Protein AF-A0A0B6YA06-F1 (afdb_monomer)

pLDDT: mean 80.06, std 17.91, range [35.12, 98.12]

Foldseek 3Di:
DVVLLVVLVCLLVPDDPPPDDDDPVRVVVSVVSNVVSVVVVVVQVQQQQFPPDRNDPLPTFHQAFAPDDPDPCCPDPVNLVVLLVVLVVVQVCLLVFADDPNDPDSDGPDDDVVCSSPPPVPRHDPPDGHNDRDDDPNRHHPVNVCVVVVVPPDPPPPPPDDDDD

Radius of gyration: 24.13 Å; Cα contacts (8 Å, |Δi|>4): 122; chains: 1; bounding box: 55×26×79 Å

Organism: NCBI:txid1028688

Secondary structure (DSSP, 8-state):
-HHHHHHHHHHHS----TTSPPPHHHHHHHHHHHHHHHHHHHHHHHHHTEESSTT-TTT-EE--B-SSPPPGGGGSHHHHHHHHHHHHHHHHHHHHH---SS--S-----S-TT-TT---TT-S-TTSPTT--S--TTSB-HHHHHHHHTTTSSSSSSS------

Sequence (165 aa):
FEESWMSLLGVLNPVSHTDHELSPEEEIEQVQGMVIAVKAITSLLMQSSLVPNAGNPASGFYETRPRDKPLAFLHTRCGKKLSVIRGLIEQEIINLCAARPDRMVPQSYSGSPSDRTSLSLYECNLERELGSEDFSLGQISVESTWSLVGSLDNNLSNSDTTDSL

InterPro domains:
  IPR028426 Huntingtin family [PTHR10170] (1-149)
  IPR048413 Huntingtin, C-terminal HEAT repeats [PF20927] (1-146)

Solvent-accessible surface area (backbone atoms only — not comparable to full-atom values): 10342 Å² total; per-residue (Å²): 112,64,67,64,51,54,54,38,50,45,57,65,55,60,81,76,68,89,84,64,87,74,52,75,67,55,52,51,52,48,52,53,47,30,54,50,31,53,53,51,51,52,51,52,54,55,37,55,59,17,38,90,38,56,60,36,78,92,74,23,38,60,68,71,36,45,75,60,71,79,64,74,61,48,77,38,79,65,27,48,57,48,49,56,58,49,40,59,52,48,53,51,48,50,62,74,66,35,51,68,93,81,66,93,60,95,70,71,86,65,72,60,88,88,42,76,86,62,63,67,79,67,58,60,49,87,89,58,63,56,65,62,62,71,89,52,92,72,36,63,23,69,69,59,52,30,61,74,72,63,64,74,79,79,78,80,85,78,74,88,74,82,87,88,134

Mean predicted aligned error: 10.74 Å

Structure (mmCIF, N/CA/C/O backbone):
data_AF-A0A0B6YA06-F1
#
_entry.id   AF-A0A0B6YA06-F1
#
loop_
_atom_site.group_PDB
_atom_site.id
_atom_site.type_symbol
_atom_site.label_atom_id
_atom_site.label_alt_id
_atom_site.label_comp_id
_atom_site.label_asym_id
_atom_site.label_entity_id
_atom_site.label_seq_id
_atom_site.pdbx_PDB_ins_code
_atom_site.Cartn_x
_atom_site.Cartn_y
_atom_site.Cartn_z
_atom_site.occupancy
_atom_site.B_iso_or_equiv
_atom_site.auth_seq_id
_atom_site.auth_comp_id
_atom_site.auth_asym_id
_atom_site.auth_atom_id
_atom_site.pdbx_PDB_model_num
ATOM 1 N N . PHE A 1 1 ? -6.032 -12.726 15.004 1.00 93.62 1 PHE A N 1
ATOM 2 C CA . PHE A 1 1 ? -6.703 -11.570 14.368 1.00 93.62 1 PHE A CA 1
ATOM 3 C C . PHE A 1 1 ? -8.122 -11.424 14.924 1.00 93.62 1 PHE A C 1
ATOM 5 O O . PHE A 1 1 ? -8.516 -10.353 15.365 1.00 93.62 1 PHE A O 1
ATOM 12 N N . GLU A 1 2 ? -8.850 -12.533 14.970 1.00 96.94 2 GLU A N 1
ATOM 13 C CA . GLU A 1 2 ? -10.234 -12.732 15.393 1.00 96.94 2 GLU A CA 1
ATOM 14 C C . GLU A 1 2 ? -10.522 -12.212 16.804 1.00 96.94 2 GLU A C 1
ATOM 16 O O . GLU A 1 2 ? -11.521 -11.533 17.011 1.00 96.94 2 GLU A O 1
ATOM 21 N N . GLU A 1 3 ? -9.632 -12.470 17.764 1.00 97.12 3 GLU A N 1
ATOM 22 C CA . GLU A 1 3 ? -9.784 -11.995 19.146 1.00 97.12 3 GLU A CA 1
ATOM 23 C C . GLU A 1 3 ? -9.796 -10.461 19.228 1.00 97.12 3 GLU A C 1
ATOM 25 O O . GLU A 1 3 ? -10.705 -9.861 19.807 1.00 97.12 3 GLU A O 1
ATOM 30 N N . SER A 1 4 ? -8.816 -9.810 18.595 1.00 96.25 4 SER A N 1
ATOM 31 C CA . SER A 1 4 ? -8.739 -8.349 18.522 1.00 96.25 4 SER A CA 1
ATOM 32 C C . SER A 1 4 ? -9.929 -7.765 17.762 1.00 96.25 4 SER A C 1
ATOM 34 O O . SER A 1 4 ? -10.514 -6.781 18.203 1.00 96.25 4 SER A O 1
ATOM 36 N N . TRP A 1 5 ? -10.330 -8.403 16.659 1.00 96.31 5 TRP A N 1
ATOM 37 C CA . TRP A 1 5 ? -11.509 -8.027 15.884 1.00 96.31 5 TRP A CA 1
ATOM 38 C C . TRP A 1 5 ? -12.790 -8.048 16.732 1.00 96.31 5 TRP A C 1
ATOM 40 O O . TRP A 1 5 ? -13.494 -7.042 16.808 1.00 96.31 5 TRP A O 1
ATOM 50 N N . MET A 1 6 ? -13.070 -9.156 17.424 1.00 96.62 6 MET A N 1
ATOM 51 C CA . MET A 1 6 ? -14.254 -9.293 18.281 1.00 96.62 6 MET A CA 1
ATOM 52 C C . MET A 1 6 ? -14.253 -8.283 19.432 1.00 96.62 6 MET A C 1
ATOM 54 O O . MET A 1 6 ? -15.292 -7.701 19.739 1.00 96.62 6 MET A O 1
ATOM 58 N N . SER A 1 7 ? -13.086 -8.042 20.034 1.00 95.94 7 SER A N 1
ATOM 59 C CA . SER A 1 7 ? -12.938 -7.093 21.141 1.00 95.94 7 SER A CA 1
ATOM 60 C C . SER A 1 7 ? -13.269 -5.661 20.705 1.00 95.94 7 SER A C 1
ATOM 62 O O . SER A 1 7 ? -14.005 -4.955 21.390 1.00 95.94 7 SER A O 1
ATOM 64 N N . LEU A 1 8 ? -12.786 -5.244 19.530 1.00 96.88 8 LEU A N 1
ATOM 65 C CA . LEU A 1 8 ? -13.056 -3.917 18.970 1.00 96.88 8 LEU A CA 1
ATOM 66 C C . LEU A 1 8 ? -14.523 -3.743 18.553 1.00 96.88 8 LEU A C 1
ATOM 68 O O . LEU A 1 8 ? -15.092 -2.673 18.762 1.00 96.88 8 LEU A O 1
ATOM 72 N N . LEU A 1 9 ? -15.160 -4.790 18.017 1.00 95.81 9 LEU A N 1
ATOM 73 C CA . LEU A 1 9 ? -16.598 -4.760 17.727 1.00 95.81 9 LEU A CA 1
ATOM 74 C C . LEU A 1 9 ? -17.448 -4.615 18.996 1.00 95.81 9 LEU A C 1
ATOM 76 O O . LEU A 1 9 ? -18.479 -3.947 18.953 1.00 95.81 9 LEU A O 1
ATOM 80 N N . GLY A 1 10 ? -17.007 -5.176 20.125 1.00 94.69 10 GLY A N 1
ATOM 81 C CA . GLY A 1 10 ? -17.663 -4.976 21.421 1.00 94.69 10 GLY A CA 1
ATOM 82 C C . GLY A 1 10 ? -17.661 -3.514 21.879 1.00 94.69 10 GLY A C 1
ATOM 83 O O . GLY A 1 10 ? -18.648 -3.050 22.437 1.00 94.69 10 GLY A O 1
ATOM 84 N N . VAL A 1 11 ? -16.595 -2.761 21.582 1.00 94.44 11 VAL A N 1
ATOM 85 C CA . VAL A 1 11 ? -16.517 -1.316 21.881 1.00 94.44 11 VAL A CA 1
ATOM 86 C C . VAL A 1 11 ? -17.464 -0.502 20.992 1.00 94.44 11 VAL A C 1
ATOM 88 O O . VAL A 1 11 ? -18.021 0.495 21.443 1.00 94.44 11 VAL A O 1
ATOM 91 N N . LEU A 1 12 ? -17.672 -0.920 19.737 1.00 93.50 12 LEU A N 1
ATOM 92 C CA . LEU A 1 12 ? -18.608 -0.259 18.816 1.00 93.50 12 LEU A CA 1
ATOM 93 C C . LEU A 1 12 ? -20.075 -0.555 19.120 1.00 93.50 12 LEU A C 1
ATOM 95 O O . LEU A 1 12 ? -20.935 0.255 18.781 1.00 93.50 12 LEU A O 1
ATOM 99 N N . ASN A 1 13 ? -20.358 -1.710 19.717 1.00 88.56 13 ASN A N 1
ATOM 100 C CA . ASN A 1 13 ? -21.704 -2.124 20.079 1.00 88.56 13 ASN A CA 1
ATOM 101 C C . ASN A 1 13 ? -21.788 -2.408 21.586 1.00 88.56 13 ASN A C 1
ATOM 103 O O . ASN A 1 13 ? -21.919 -3.571 21.987 1.00 88.56 13 ASN A O 1
ATOM 107 N N . PRO A 1 14 ? -21.660 -1.364 22.425 1.00 79.50 14 PRO A N 1
ATOM 108 C CA . PRO A 1 14 ? -21.716 -1.521 23.866 1.00 79.50 14 PRO A CA 1
ATOM 109 C C . PRO A 1 14 ? -23.077 -2.095 24.253 1.00 79.50 14 PRO A C 1
ATOM 111 O O . PRO A 1 14 ? -24.122 -1.627 23.798 1.00 79.50 14 PRO A O 1
ATOM 114 N N . VAL A 1 15 ? -23.065 -3.133 25.088 1.00 74.81 15 VAL A N 1
ATOM 115 C CA . VAL A 1 15 ? -24.297 -3.725 25.609 1.00 74.81 15 VAL A CA 1
ATOM 116 C C . VAL A 1 15 ? -24.967 -2.666 26.479 1.00 74.81 15 VAL A C 1
ATOM 118 O O . VAL A 1 15 ? -24.422 -2.270 27.508 1.00 74.81 15 VAL A O 1
ATOM 121 N N . SER A 1 16 ? -26.125 -2.170 26.053 1.00 64.94 16 SER A N 1
ATOM 122 C CA . SER A 1 16 ? -26.906 -1.223 26.837 1.00 64.94 16 SER A CA 1
ATOM 123 C C . SER A 1 16 ? -27.408 -1.923 28.098 1.00 64.94 16 SER A C 1
ATOM 125 O O . SER A 1 16 ? -28.294 -2.774 28.052 1.00 64.94 16 SER A O 1
ATOM 127 N N . HIS A 1 17 ? -26.836 -1.580 29.249 1.00 60.03 17 HIS A N 1
ATOM 128 C CA . HIS A 1 17 ? -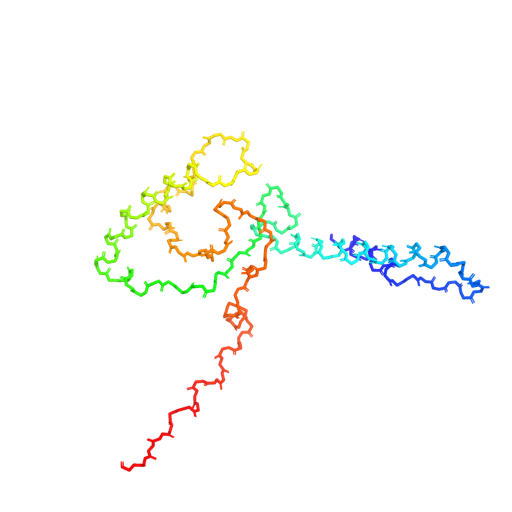27.467 -1.865 30.531 1.00 60.03 17 HIS A CA 1
ATOM 129 C C . HIS A 1 17 ? -28.607 -0.853 30.690 1.00 60.03 17 HIS A C 1
ATOM 131 O O . HIS A 1 17 ? -28.398 0.282 31.100 1.00 60.03 17 HIS A O 1
ATOM 137 N N . THR A 1 18 ? -29.803 -1.248 30.260 1.00 56.75 18 THR A N 1
ATOM 138 C CA . THR A 1 18 ? -30.981 -0.400 29.993 1.00 56.75 18 THR A CA 1
ATOM 139 C C . THR A 1 18 ? -31.640 0.273 31.205 1.00 56.75 18 THR A C 1
ATOM 141 O O . THR A 1 18 ? -32.764 0.744 31.070 1.00 56.75 18 THR A O 1
ATOM 144 N N . ASP A 1 19 ? -30.977 0.371 32.358 1.00 60.19 19 ASP A N 1
ATOM 145 C CA . ASP A 1 19 ? -31.609 0.881 33.586 1.00 60.19 19 ASP A CA 1
ATOM 146 C C . ASP A 1 19 ? -30.998 2.191 34.124 1.00 60.19 19 ASP A C 1
ATOM 148 O O . ASP A 1 19 ? -31.532 2.758 35.075 1.00 60.19 19 ASP A O 1
ATOM 152 N N . HIS A 1 20 ? -29.932 2.718 33.508 1.00 68.44 20 HIS A N 1
ATOM 153 C CA . HIS A 1 20 ? -29.342 4.012 33.874 1.00 68.44 20 HIS A CA 1
ATOM 154 C C . HIS A 1 20 ? -29.120 4.903 32.643 1.00 68.44 20 HIS A C 1
ATOM 156 O O . HIS A 1 20 ? -28.499 4.477 31.671 1.00 68.44 20 HIS A O 1
ATOM 162 N N . GLU A 1 21 ? -29.625 6.144 32.692 1.00 79.25 21 GLU A N 1
ATOM 163 C CA . GLU A 1 21 ? -29.205 7.205 31.767 1.00 79.25 21 GLU A CA 1
ATOM 164 C C . GLU A 1 21 ? -27.718 7.487 31.991 1.00 79.25 21 GLU A C 1
ATOM 166 O O . GLU A 1 21 ? -27.289 7.692 33.130 1.00 79.25 21 GLU A O 1
ATOM 171 N N . LEU A 1 22 ? -26.949 7.472 30.902 1.00 82.50 22 LEU A N 1
ATOM 172 C CA . LEU A 1 22 ? -25.539 7.839 30.917 1.00 82.50 22 LEU A CA 1
ATOM 173 C C . LEU A 1 22 ? -25.413 9.321 31.278 1.00 82.50 22 LEU A C 1
ATOM 175 O O . LEU A 1 22 ? -26.193 10.159 30.818 1.00 82.50 22 LEU A O 1
ATOM 179 N N . SER A 1 23 ? -24.418 9.657 32.093 1.00 90.31 23 SER A N 1
ATOM 180 C CA . SER A 1 23 ? -24.019 11.051 32.262 1.00 90.31 23 SER A CA 1
ATOM 181 C C . SER A 1 23 ? -23.461 11.588 30.931 1.00 90.31 23 SER A C 1
ATOM 183 O O . SER A 1 23 ? -22.932 10.822 30.119 1.00 90.31 23 SER A O 1
ATOM 185 N N . PRO A 1 24 ? -23.526 12.909 30.691 1.00 90.56 24 PRO A N 1
ATOM 186 C CA . PRO A 1 24 ? -22.976 13.495 29.470 1.00 90.56 24 PRO A CA 1
ATOM 187 C C . PRO A 1 24 ? -21.469 13.227 29.320 1.00 90.56 24 PRO A C 1
ATOM 189 O O . PRO A 1 24 ? -20.963 13.131 28.204 1.00 90.56 24 PRO A O 1
ATOM 192 N N . GLU A 1 25 ? -20.738 13.078 30.426 1.00 93.06 25 GLU A N 1
ATOM 193 C CA . GLU A 1 25 ? -19.333 12.676 30.413 1.00 93.06 25 GLU A CA 1
ATOM 194 C C . GLU A 1 25 ? -19.152 11.236 29.903 1.00 93.06 25 GLU A C 1
ATOM 196 O O . GLU A 1 25 ? -18.288 10.993 29.059 1.00 93.06 25 GLU A O 1
ATOM 201 N N . GLU A 1 26 ? -19.997 10.300 30.342 1.00 90.06 26 GLU A N 1
ATOM 202 C CA . GLU A 1 26 ? -19.958 8.898 29.904 1.00 90.06 26 GLU A CA 1
ATOM 203 C C . GLU A 1 26 ? -20.313 8.758 28.413 1.00 90.06 26 GLU A C 1
ATOM 205 O O . GLU A 1 26 ? -19.694 7.967 27.697 1.00 90.06 26 GLU A O 1
ATOM 210 N N . GLU A 1 27 ? -21.250 9.568 27.907 1.00 90.06 27 GLU A N 1
ATOM 211 C CA . GLU A 1 27 ? -21.561 9.634 26.472 1.00 90.06 27 GLU A CA 1
ATOM 212 C C . GLU A 1 27 ? -20.349 10.094 25.644 1.00 90.06 27 GLU A C 1
ATOM 214 O O . GLU A 1 27 ? -20.047 9.525 24.590 1.00 90.06 27 GLU A O 1
ATOM 219 N N . ILE A 1 28 ? -19.614 11.106 26.120 1.00 94.25 28 ILE A N 1
ATOM 220 C CA . ILE A 1 28 ? -18.404 11.598 25.447 1.00 94.25 28 ILE A CA 1
ATOM 221 C C . ILE A 1 28 ? -17.327 10.510 25.415 1.00 94.25 28 ILE A C 1
ATOM 223 O O . ILE A 1 28 ? -16.724 10.278 24.362 1.00 94.25 28 ILE A O 1
ATOM 227 N N . GLU A 1 29 ? -17.082 9.836 26.540 1.00 92.50 29 GLU A N 1
ATOM 228 C CA . GLU A 1 29 ? -16.105 8.746 26.632 1.00 92.50 29 GLU A CA 1
ATOM 229 C C . GLU A 1 29 ? -16.468 7.584 25.702 1.00 92.50 29 GLU A C 1
ATOM 231 O O . GLU A 1 29 ? -15.606 7.068 24.982 1.00 92.50 29 GLU A O 1
ATOM 236 N N . GLN A 1 30 ? -17.751 7.225 25.640 1.00 91.69 30 GLN A N 1
ATOM 237 C CA . GLN A 1 30 ? -18.256 6.196 24.739 1.00 91.69 30 GLN A CA 1
ATOM 238 C C . GLN A 1 30 ? -17.985 6.558 23.273 1.00 91.69 30 GLN A C 1
ATOM 240 O O . GLN A 1 30 ? -17.412 5.755 22.534 1.00 91.69 30 GLN A O 1
ATOM 245 N N . VAL A 1 31 ? -18.312 7.784 22.852 1.00 93.81 31 VAL A N 1
ATOM 246 C CA . VAL A 1 31 ? -18.067 8.254 21.477 1.00 93.81 31 VAL A CA 1
ATOM 247 C C . VAL A 1 31 ? -16.571 8.264 21.146 1.00 93.81 31 VAL A C 1
ATOM 249 O O . VAL A 1 31 ? -16.170 7.827 20.064 1.00 93.81 31 VAL A O 1
ATOM 252 N N . GLN A 1 32 ? -15.718 8.720 22.066 1.00 95.94 32 GLN A N 1
ATOM 253 C CA . GLN A 1 32 ? -14.265 8.688 21.874 1.00 95.94 32 GLN A CA 1
ATOM 254 C C . GLN A 1 32 ? -13.742 7.252 21.744 1.00 95.94 32 GLN A C 1
ATOM 256 O O . GLN A 1 32 ? -12.931 6.971 20.854 1.00 95.94 32 GLN A O 1
ATOM 261 N N . GLY A 1 33 ? -14.251 6.333 22.569 1.00 96.12 33 GLY A N 1
ATOM 262 C CA . GLY A 1 33 ? -13.967 4.903 22.483 1.00 96.12 33 GLY A CA 1
ATOM 263 C C . GLY A 1 33 ? -14.341 4.325 21.119 1.00 96.12 33 GLY A C 1
ATOM 264 O O . GLY A 1 33 ? -13.523 3.646 20.495 1.00 96.12 33 GLY A O 1
ATOM 265 N N . MET A 1 34 ? -15.520 4.671 20.596 1.00 96.00 34 MET A N 1
ATOM 266 C CA . MET A 1 34 ? -15.955 4.252 19.260 1.00 96.00 34 MET A CA 1
ATOM 267 C C . MET A 1 34 ? -15.017 4.768 18.161 1.00 96.00 34 MET A C 1
ATOM 269 O O . MET A 1 34 ? -14.624 4.006 17.278 1.00 96.00 34 MET A O 1
ATOM 273 N N . VAL A 1 35 ? -14.591 6.035 18.219 1.00 97.62 35 VAL A N 1
ATOM 274 C CA . VAL A 1 35 ? -13.644 6.606 17.242 1.00 97.62 35 VAL A CA 1
ATOM 275 C C . VAL A 1 35 ? -12.306 5.862 17.260 1.00 97.62 35 VAL A C 1
ATOM 277 O O . VAL A 1 35 ? -11.746 5.564 16.201 1.00 97.62 35 VAL A O 1
ATOM 280 N N . ILE A 1 36 ? -11.788 5.542 18.448 1.00 98.00 36 ILE A N 1
ATOM 281 C CA . ILE A 1 36 ? -10.550 4.767 18.593 1.00 98.00 36 ILE A CA 1
ATOM 282 C C . ILE A 1 36 ? -10.744 3.349 18.048 1.00 98.00 36 ILE A C 1
ATOM 284 O O . ILE A 1 36 ? -9.884 2.866 17.311 1.00 98.00 36 ILE A O 1
ATOM 288 N N . ALA A 1 37 ? -11.879 2.707 18.333 1.00 98.00 37 ALA A N 1
ATOM 289 C CA . ALA A 1 37 ? -12.188 1.374 17.830 1.00 98.00 37 ALA A CA 1
ATOM 290 C C . ALA A 1 37 ? -12.236 1.336 16.295 1.00 98.00 37 ALA A C 1
ATOM 292 O O . ALA A 1 37 ? -11.619 0.459 15.695 1.00 98.00 37 ALA A O 1
ATOM 293 N N . VAL A 1 38 ? -12.860 2.323 15.637 1.00 98.12 38 VAL A N 1
ATOM 294 C CA . VAL A 1 38 ? -12.852 2.432 14.165 1.00 98.12 38 VAL A CA 1
ATOM 295 C C . VAL A 1 38 ? -11.426 2.568 13.623 1.00 98.12 38 VAL A C 1
ATOM 297 O O . VAL A 1 38 ? -11.063 1.889 12.658 1.00 98.12 38 VAL A O 1
ATOM 300 N N . LYS A 1 39 ? -10.588 3.407 14.246 1.00 97.94 39 LYS A N 1
ATOM 301 C CA . LYS A 1 39 ? -9.178 3.566 13.845 1.00 97.94 39 LYS A CA 1
ATOM 302 C C . LYS A 1 39 ? -8.387 2.267 14.009 1.00 97.94 39 LYS A C 1
ATOM 304 O O . LYS A 1 39 ? -7.641 1.895 13.105 1.00 97.94 39 LYS A O 1
ATOM 309 N N . ALA A 1 40 ? -8.570 1.567 15.125 1.00 98.00 40 ALA A N 1
ATOM 310 C CA . ALA A 1 40 ? -7.905 0.300 15.404 1.00 98.00 40 ALA A CA 1
ATOM 311 C C . ALA A 1 40 ? -8.357 -0.806 14.440 1.00 98.00 40 ALA A C 1
ATOM 313 O O . ALA A 1 40 ? -7.516 -1.523 13.908 1.00 98.00 40 ALA A O 1
ATOM 314 N N . ILE A 1 41 ? -9.657 -0.899 14.141 1.00 98.06 41 ILE A N 1
ATOM 315 C CA . ILE A 1 41 ? -10.191 -1.832 13.140 1.00 98.06 41 ILE A CA 1
ATOM 316 C C . ILE A 1 41 ? -9.595 -1.539 11.764 1.00 98.06 41 ILE A C 1
ATOM 318 O O . ILE A 1 41 ? -9.138 -2.453 11.082 1.00 98.06 41 ILE A O 1
ATOM 322 N N . THR A 1 42 ? -9.557 -0.264 11.371 1.00 97.44 42 THR A N 1
ATOM 323 C CA . THR A 1 42 ? -8.957 0.152 10.097 1.00 97.44 42 THR A CA 1
ATOM 324 C C . THR A 1 42 ? -7.491 -0.271 10.040 1.00 97.44 42 THR A C 1
ATOM 326 O O . THR A 1 42 ? -7.075 -0.899 9.073 1.00 97.44 42 THR A O 1
ATOM 329 N N . SER A 1 43 ? -6.717 -0.006 11.097 1.00 95.88 43 SER A N 1
ATOM 330 C CA . SER A 1 43 ? -5.312 -0.418 11.186 1.00 95.88 43 SER A CA 1
ATOM 331 C C . SER A 1 43 ? -5.139 -1.940 11.140 1.00 95.88 43 SER A C 1
ATOM 333 O O . SER A 1 43 ? -4.262 -2.423 10.429 1.00 95.88 43 SER A O 1
ATOM 335 N N . LEU A 1 44 ? -5.999 -2.701 11.820 1.00 96.88 44 LEU A N 1
ATOM 336 C CA . LEU A 1 44 ? -5.976 -4.163 11.825 1.00 96.88 44 LEU A CA 1
ATOM 337 C C . LEU A 1 44 ? -6.240 -4.743 10.425 1.00 96.88 44 LEU A C 1
ATOM 339 O O . LEU A 1 44 ? -5.528 -5.646 9.985 1.00 96.88 44 LEU A O 1
ATOM 343 N N . LEU A 1 45 ? -7.230 -4.204 9.706 1.00 96.56 45 LEU A N 1
ATOM 344 C CA . LEU A 1 45 ? -7.529 -4.599 8.326 1.00 96.56 45 LEU A CA 1
ATOM 345 C C . LEU A 1 45 ? -6.382 -4.236 7.378 1.00 96.56 45 LEU A C 1
ATOM 347 O O . LEU A 1 45 ? -5.971 -5.068 6.572 1.00 96.56 45 LEU A O 1
ATOM 351 N N . MET A 1 46 ? -5.819 -3.037 7.522 1.00 95.06 46 MET A N 1
ATOM 352 C CA . MET A 1 46 ? -4.644 -2.60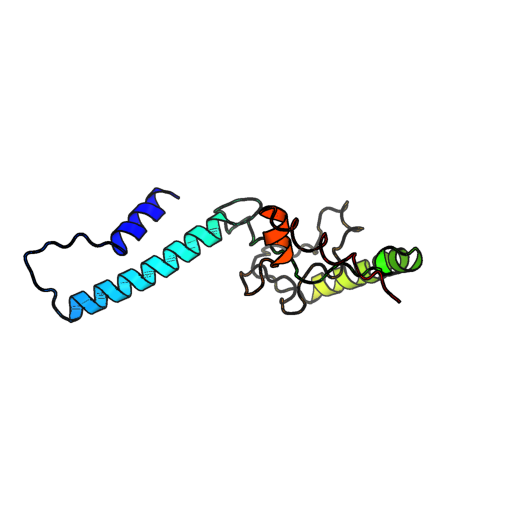5 6.764 1.00 95.06 46 MET A CA 1
ATOM 353 C C . MET A 1 46 ? -3.440 -3.525 7.012 1.00 95.06 46 MET A C 1
ATOM 355 O O . MET A 1 46 ? -2.793 -3.963 6.070 1.00 95.06 46 MET A O 1
ATOM 359 N N . GLN A 1 47 ? -3.156 -3.902 8.259 1.00 94.38 47 GLN A N 1
ATOM 360 C CA . GLN A 1 47 ? -2.077 -4.850 8.548 1.00 94.38 47 GLN A CA 1
ATOM 361 C C . GLN A 1 47 ? -2.351 -6.235 7.953 1.00 94.38 47 GLN A C 1
ATOM 363 O O . GLN A 1 47 ? -1.432 -6.889 7.464 1.00 94.38 47 GLN A O 1
ATOM 368 N N . SER A 1 48 ? -3.607 -6.685 7.947 1.00 95.19 48 SER A N 1
ATOM 369 C CA . SER A 1 48 ? -3.977 -7.964 7.331 1.00 95.19 48 SER A CA 1
ATOM 370 C C . SER A 1 48 ? -3.823 -7.986 5.804 1.00 95.19 48 SER A C 1
ATOM 372 O O . SER A 1 48 ? -3.726 -9.071 5.238 1.00 95.19 48 SER A O 1
ATOM 374 N N . SER A 1 49 ? -3.754 -6.823 5.142 1.00 92.75 49 SER A N 1
ATOM 375 C CA . SER A 1 49 ? -3.526 -6.713 3.694 1.00 92.75 49 SER A CA 1
ATOM 376 C C . SER A 1 49 ? -2.052 -6.558 3.300 1.00 92.75 49 SER A C 1
ATOM 378 O O . SER A 1 49 ? -1.754 -6.428 2.112 1.00 92.75 49 SER A O 1
ATOM 380 N N . LEU A 1 50 ? -1.125 -6.586 4.266 1.00 91.75 50 LEU A N 1
ATOM 381 C CA . LEU A 1 50 ? 0.311 -6.551 3.986 1.00 91.75 50 LEU A CA 1
ATOM 382 C C . LEU A 1 50 ? 0.756 -7.770 3.171 1.00 91.75 50 LEU A C 1
ATOM 384 O O . LEU A 1 50 ? 0.321 -8.899 3.406 1.00 91.75 50 LEU A O 1
ATOM 388 N N . VAL A 1 51 ? 1.696 -7.539 2.259 1.00 86.25 51 VAL A N 1
ATOM 389 C CA . VAL A 1 51 ? 2.347 -8.568 1.441 1.00 86.25 51 VAL A CA 1
ATOM 390 C C . VAL A 1 51 ? 3.863 -8.551 1.674 1.00 86.25 51 VAL A C 1
ATOM 392 O O . VAL A 1 51 ? 4.414 -7.500 1.986 1.00 86.25 51 VAL A O 1
ATOM 395 N N . PRO A 1 52 ? 4.571 -9.690 1.555 1.00 87.00 52 PRO A N 1
ATOM 396 C CA . PRO A 1 52 ? 4.030 -11.039 1.374 1.00 87.00 52 PRO A CA 1
ATOM 397 C C . PRO A 1 52 ? 3.438 -11.630 2.667 1.00 87.00 52 PRO A C 1
ATOM 399 O O . PRO A 1 52 ? 2.686 -12.598 2.607 1.00 87.00 52 PRO A O 1
ATOM 402 N N . ASN A 1 53 ? 3.771 -11.059 3.828 1.00 88.50 53 ASN A N 1
ATOM 403 C CA . ASN A 1 53 ? 3.418 -11.598 5.138 1.00 88.50 53 ASN A CA 1
ATOM 404 C C . ASN A 1 53 ? 2.287 -10.784 5.783 1.00 88.50 53 ASN A C 1
ATOM 406 O O . ASN A 1 53 ? 2.540 -9.786 6.463 1.00 88.50 53 ASN A O 1
ATOM 410 N N . ALA A 1 54 ? 1.046 -11.239 5.611 1.00 93.06 54 ALA A N 1
ATOM 411 C CA . ALA A 1 54 ? -0.127 -10.614 6.217 1.00 93.06 54 ALA A CA 1
ATOM 412 C C . ALA A 1 54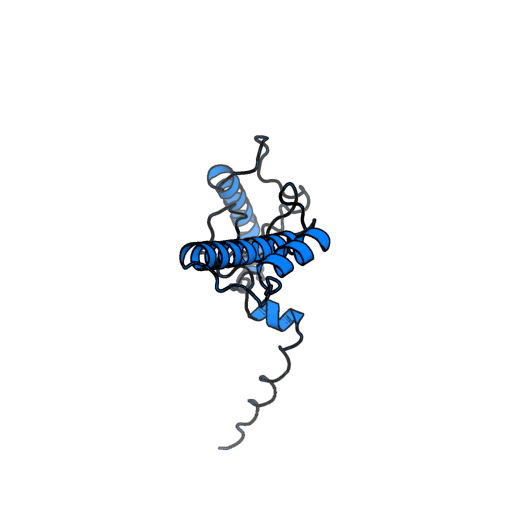 ? 0.019 -10.482 7.744 1.00 93.06 54 ALA A C 1
ATOM 414 O O . ALA A 1 54 ? 0.396 -11.427 8.439 1.00 93.06 54 ALA A O 1
ATOM 415 N N . GLY A 1 55 ? -0.286 -9.298 8.272 1.00 92.25 55 GLY A N 1
ATOM 416 C CA . GLY A 1 55 ? -0.242 -8.992 9.702 1.00 92.25 55 GLY A CA 1
ATOM 417 C C . GLY A 1 55 ? 1.156 -8.770 10.285 1.00 92.25 55 GLY A C 1
ATOM 418 O O . GLY A 1 55 ? 1.257 -8.506 11.481 1.00 92.25 55 GLY A O 1
ATOM 419 N N . ASN A 1 56 ? 2.229 -8.858 9.488 1.00 89.88 56 ASN A N 1
ATOM 420 C CA . ASN A 1 56 ? 3.597 -8.674 9.970 1.00 89.88 56 ASN A CA 1
ATOM 421 C C . ASN A 1 56 ? 4.230 -7.379 9.423 1.00 89.88 56 ASN A C 1
ATOM 423 O O . ASN A 1 56 ? 4.873 -7.422 8.373 1.00 89.88 56 ASN A O 1
ATOM 427 N N . PRO A 1 57 ? 4.137 -6.246 10.145 1.00 86.44 57 PRO A N 1
ATOM 428 C CA . PRO A 1 57 ? 4.709 -4.975 9.696 1.00 86.44 57 PRO A CA 1
ATOM 429 C C . PRO A 1 57 ? 6.244 -4.960 9.665 1.00 86.44 57 PRO A C 1
ATOM 431 O O . PRO A 1 57 ? 6.820 -4.075 9.056 1.00 86.44 57 PRO A O 1
ATOM 434 N N . ALA A 1 58 ? 6.929 -5.926 10.290 1.00 86.06 58 ALA A N 1
ATOM 435 C CA . ALA A 1 58 ? 8.393 -5.987 10.258 1.00 86.06 58 ALA A CA 1
ATOM 436 C C . ALA A 1 58 ? 8.946 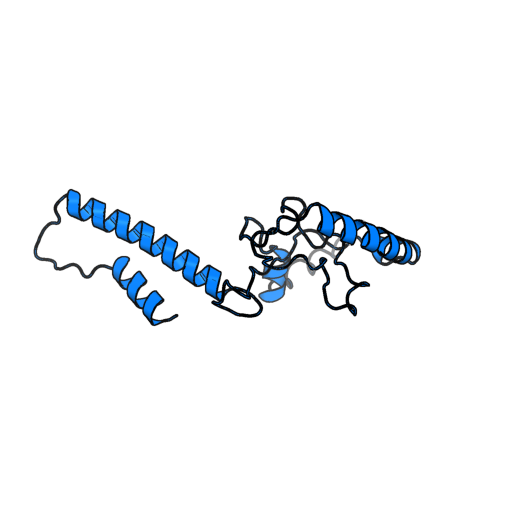-6.595 8.956 1.00 86.06 58 ALA A C 1
ATOM 438 O O . ALA A 1 58 ? 10.145 -6.523 8.702 1.00 86.06 58 ALA A O 1
ATOM 439 N N . SER A 1 59 ? 8.106 -7.271 8.166 1.00 82.44 59 SER A N 1
ATOM 440 C CA . SER A 1 59 ? 8.536 -7.952 6.932 1.00 82.44 59 SER A CA 1
ATOM 441 C C . SER A 1 59 ? 7.530 -7.860 5.786 1.00 82.44 59 SER A C 1
ATOM 443 O O . SER A 1 59 ? 7.711 -8.517 4.761 1.00 82.44 59 SER A O 1
ATOM 445 N N . GLY A 1 60 ? 6.459 -7.094 5.973 1.00 84.44 60 GLY A N 1
ATOM 446 C CA . GLY A 1 60 ? 5.408 -6.882 4.996 1.00 84.44 60 GLY A CA 1
ATOM 447 C C . GLY A 1 60 ? 5.221 -5.398 4.720 1.00 84.44 60 GLY A C 1
ATOM 448 O O . GLY A 1 60 ? 5.463 -4.567 5.589 1.00 84.44 60 GLY A O 1
ATOM 449 N N . PHE A 1 61 ? 4.755 -5.095 3.518 1.00 87.88 61 PHE A N 1
ATOM 450 C CA . PHE A 1 61 ? 4.490 -3.750 3.022 1.00 87.88 61 PHE A CA 1
ATOM 451 C C . PHE A 1 61 ? 3.099 -3.697 2.386 1.00 87.88 61 PHE A C 1
ATOM 453 O O . PHE A 1 61 ? 2.509 -4.729 2.041 1.00 87.88 61 PHE A O 1
ATOM 460 N N . TYR A 1 62 ? 2.546 -2.495 2.235 1.00 90.69 62 TYR A N 1
ATOM 461 C CA . TYR A 1 62 ? 1.264 -2.329 1.559 1.00 90.69 62 TYR A CA 1
ATOM 462 C C . TYR A 1 62 ? 1.428 -2.571 0.058 1.00 90.69 62 TYR A C 1
ATOM 464 O O . TYR A 1 62 ? 2.225 -1.906 -0.607 1.00 90.69 62 TYR A O 1
ATOM 472 N N . GLU A 1 63 ? 0.640 -3.495 -0.499 1.00 88.69 63 GLU A N 1
ATOM 473 C CA . GLU A 1 63 ? 0.614 -3.723 -1.945 1.00 88.69 63 GLU A CA 1
ATOM 474 C C . GLU A 1 63 ? 0.319 -2.402 -2.666 1.00 88.69 63 GLU A C 1
ATOM 476 O O . GLU A 1 63 ? -0.601 -1.683 -2.285 1.00 88.69 63 GLU A O 1
ATOM 481 N N . THR A 1 64 ? 1.098 -2.066 -3.693 1.00 87.50 64 THR A N 1
ATOM 482 C CA . THR A 1 64 ? 0.844 -0.906 -4.553 1.00 87.50 64 THR A CA 1
ATOM 483 C C . THR A 1 64 ? 0.492 -1.394 -5.944 1.00 87.50 64 THR A C 1
ATOM 485 O O . THR A 1 64 ? 1.229 -2.186 -6.526 1.00 87.50 64 THR A O 1
ATOM 488 N N . ARG A 1 65 ? -0.605 -0.887 -6.507 1.00 90.06 65 ARG A N 1
ATOM 489 C CA . ARG A 1 65 ? -0.948 -1.098 -7.914 1.00 90.06 65 ARG A CA 1
ATOM 490 C C . ARG A 1 65 ? -1.104 0.242 -8.613 1.00 90.06 65 ARG A C 1
ATOM 492 O O . ARG A 1 65 ? -2.107 0.923 -8.374 1.00 90.06 65 ARG A O 1
ATOM 499 N N . PRO A 1 66 ? -0.125 0.641 -9.441 1.00 89.69 66 PRO A N 1
ATOM 500 C CA . PRO A 1 66 ? -0.117 1.959 -10.046 1.00 89.69 66 PRO A CA 1
ATOM 501 C C . PRO A 1 66 ? -1.300 2.156 -10.996 1.00 89.69 66 PRO A C 1
ATOM 503 O O . PRO A 1 66 ? -1.870 1.205 -11.542 1.00 89.69 66 PRO A O 1
ATOM 506 N N . ARG A 1 67 ? -1.676 3.422 -11.182 1.00 90.31 67 ARG A N 1
ATOM 507 C CA . ARG A 1 67 ? -2.674 3.847 -12.178 1.00 90.31 67 ARG A CA 1
ATOM 508 C C . ARG A 1 67 ? -2.069 4.052 -13.561 1.00 90.31 67 ARG A C 1
ATOM 510 O O . ARG A 1 67 ? -2.775 3.951 -14.560 1.00 90.31 67 ARG A O 1
ATOM 517 N N . ASP A 1 68 ? -0.780 4.364 -13.603 1.00 86.06 68 ASP A N 1
ATOM 518 C CA . ASP A 1 68 ? -0.082 4.672 -14.838 1.00 86.06 68 ASP A CA 1
ATOM 519 C C . ASP A 1 68 ? 0.277 3.383 -15.581 1.00 86.06 68 ASP A C 1
ATOM 521 O O . ASP A 1 68 ? 0.765 2.410 -15.004 1.00 86.06 68 ASP A O 1
ATOM 525 N N . LYS A 1 69 ? -0.004 3.370 -16.886 1.00 84.94 69 LYS A N 1
ATOM 526 C CA . LYS A 1 69 ? 0.271 2.219 -17.747 1.00 84.94 69 LYS A CA 1
ATOM 527 C C . LYS A 1 69 ? 1.730 2.223 -18.193 1.00 84.94 69 LYS A C 1
ATOM 529 O O . LYS A 1 69 ? 2.281 3.300 -18.446 1.00 84.94 69 LYS A O 1
ATOM 534 N N . PRO A 1 70 ? 2.334 1.041 -18.404 1.00 82.69 70 PRO A N 1
ATOM 535 C CA . PRO A 1 70 ? 3.648 0.952 -19.015 1.00 82.69 70 PRO A CA 1
ATOM 536 C C . PRO A 1 70 ? 3.700 1.723 -20.335 1.00 82.69 70 PRO A C 1
ATOM 538 O O . PRO A 1 70 ? 2.808 1.626 -21.184 1.00 82.69 70 PRO A O 1
ATOM 541 N N . LEU A 1 71 ? 4.768 2.496 -20.522 1.00 86.88 71 LEU A N 1
ATOM 542 C CA . LEU A 1 71 ? 4.953 3.284 -21.734 1.00 86.88 71 LEU A CA 1
ATOM 543 C C . LEU A 1 71 ? 5.144 2.354 -22.939 1.00 86.88 71 LEU A C 1
ATOM 545 O O . LEU A 1 71 ? 6.142 1.636 -23.026 1.00 86.88 71 LEU A O 1
ATOM 549 N N . ALA A 1 72 ? 4.241 2.439 -23.922 1.00 90.81 72 ALA A N 1
ATOM 550 C CA . ALA A 1 72 ? 4.266 1.589 -25.119 1.00 90.81 72 ALA A CA 1
ATOM 551 C C . ALA A 1 72 ? 5.626 1.604 -25.849 1.00 90.81 72 ALA A C 1
ATOM 553 O O . ALA A 1 72 ? 6.078 0.589 -26.384 1.00 90.81 72 ALA A O 1
ATOM 554 N N . PHE A 1 73 ? 6.321 2.747 -25.821 1.00 90.88 73 PHE A N 1
ATOM 555 C CA . PHE A 1 73 ? 7.649 2.921 -26.411 1.00 90.88 73 PHE A CA 1
ATOM 556 C C . PHE A 1 73 ? 8.691 1.922 -25.883 1.00 90.88 73 PHE A C 1
ATOM 558 O O . PHE A 1 73 ? 9.556 1.489 -26.652 1.00 90.88 73 PHE A O 1
ATOM 565 N N . LEU A 1 74 ? 8.603 1.518 -24.611 1.00 88.94 74 LEU A N 1
ATOM 566 C CA . LEU A 1 74 ? 9.563 0.605 -23.980 1.00 88.94 74 LEU A CA 1
ATOM 567 C C . LEU A 1 74 ? 9.546 -0.795 -24.615 1.00 88.94 74 LEU A C 1
ATOM 569 O O . LEU A 1 74 ? 10.555 -1.497 -24.578 1.00 88.94 74 LEU A O 1
ATOM 573 N N . HIS A 1 75 ? 8.459 -1.174 -25.297 1.00 89.38 75 HIS A N 1
ATOM 574 C CA . HIS A 1 75 ? 8.376 -2.443 -26.025 1.00 89.38 75 HIS A CA 1
ATOM 575 C C . HIS A 1 75 ? 9.147 -2.443 -27.356 1.00 89.38 75 HIS A C 1
ATOM 577 O O . HIS A 1 75 ? 9.441 -3.512 -27.902 1.00 89.38 75 HIS A O 1
ATOM 583 N N . THR A 1 76 ? 9.527 -1.274 -27.880 1.00 95.94 76 THR A N 1
ATOM 584 C CA . THR A 1 76 ? 10.323 -1.167 -29.111 1.00 95.94 76 THR A CA 1
ATOM 585 C C . THR A 1 76 ? 11.780 -1.590 -28.884 1.00 95.94 76 THR A C 1
ATOM 587 O O . THR A 1 76 ? 12.293 -1.575 -27.766 1.00 95.94 76 THR A O 1
ATOM 590 N N . ARG A 1 77 ? 12.519 -1.917 -29.956 1.00 95.50 77 ARG A N 1
ATOM 591 C CA . ARG A 1 77 ? 13.962 -2.231 -29.854 1.00 95.50 77 ARG A CA 1
ATOM 592 C C . ARG A 1 77 ? 14.776 -1.069 -29.269 1.00 95.50 77 ARG A C 1
ATOM 594 O O . ARG A 1 77 ? 15.739 -1.311 -28.547 1.00 95.50 77 ARG A O 1
ATOM 601 N N . CYS A 1 78 ? 14.413 0.171 -29.606 1.00 96.12 78 CYS A N 1
ATOM 602 C CA . CYS A 1 78 ? 15.055 1.366 -29.058 1.00 96.12 78 CYS A CA 1
ATOM 603 C C . CYS A 1 78 ? 14.701 1.543 -27.576 1.00 96.12 78 CYS A C 1
ATOM 605 O O . CYS A 1 78 ? 15.600 1.698 -26.754 1.00 96.12 78 CYS A O 1
ATOM 607 N N . GLY A 1 79 ? 13.417 1.401 -27.234 1.00 92.62 79 GLY A N 1
ATOM 608 C CA . GLY A 1 79 ? 12.920 1.436 -25.861 1.00 92.62 79 GLY A CA 1
ATOM 609 C C . GLY A 1 79 ? 13.652 0.459 -24.948 1.00 92.62 79 GLY A C 1
ATOM 610 O O . GLY A 1 79 ? 14.197 0.878 -23.938 1.00 92.62 79 GLY A O 1
ATOM 611 N N . LYS A 1 80 ? 13.810 -0.803 -25.367 1.00 90.56 80 LYS A N 1
ATOM 612 C CA . LYS A 1 80 ? 14.567 -1.811 -24.604 1.00 90.56 80 LYS A CA 1
ATOM 613 C C . LYS A 1 80 ? 16.016 -1.400 -24.324 1.00 90.56 80 LYS A C 1
ATOM 615 O O . LYS A 1 80 ? 16.514 -1.628 -23.227 1.00 90.56 80 LYS A O 1
ATOM 620 N N . LYS A 1 81 ? 16.707 -0.781 -25.293 1.00 93.38 81 LYS A N 1
ATOM 621 C CA . LYS A 1 81 ? 18.072 -0.262 -25.080 1.00 93.38 81 LYS A CA 1
ATOM 622 C C . LYS A 1 81 ? 18.082 0.903 -24.091 1.00 93.38 81 LYS A C 1
ATOM 624 O O . LYS A 1 81 ? 18.973 0.972 -23.249 1.00 93.38 81 LYS A O 1
ATOM 629 N N . LEU A 1 82 ? 17.098 1.797 -24.190 1.00 90.62 82 LEU A N 1
ATOM 630 C CA . LEU A 1 82 ? 16.949 2.920 -23.270 1.00 90.62 82 LEU A CA 1
ATOM 631 C C . LEU A 1 82 ? 16.655 2.440 -21.844 1.00 90.62 82 LEU A C 1
ATOM 633 O O . LEU A 1 82 ? 17.279 2.948 -20.919 1.00 90.62 82 LEU A O 1
ATOM 637 N N . SER A 1 83 ? 15.785 1.441 -21.666 1.00 88.88 83 SER A N 1
ATOM 638 C CA . SER A 1 83 ? 15.454 0.861 -20.357 1.00 88.88 83 SER A CA 1
ATOM 639 C C . SER A 1 83 ? 16.687 0.358 -19.614 1.00 88.88 83 SER A C 1
ATOM 641 O O . SER A 1 83 ? 16.797 0.583 -18.416 1.00 88.88 83 SER A O 1
ATOM 643 N N . VAL A 1 84 ? 17.649 -0.259 -20.313 1.00 88.12 84 VAL A N 1
ATOM 644 C CA . VAL A 1 84 ? 18.903 -0.718 -19.691 1.00 88.12 84 VAL A CA 1
ATOM 645 C C . VAL A 1 84 ? 19.695 0.460 -19.120 1.00 88.12 84 VAL A C 1
ATOM 647 O O . VAL A 1 84 ? 20.101 0.425 -17.962 1.00 88.12 84 VAL A O 1
ATOM 650 N N . ILE A 1 85 ? 19.894 1.520 -19.908 1.00 90.50 85 ILE A N 1
ATOM 651 C CA . ILE A 1 85 ? 20.657 2.699 -19.469 1.00 90.50 85 ILE A CA 1
ATOM 652 C C . ILE A 1 85 ? 19.906 3.434 -18.355 1.00 90.50 85 ILE A C 1
ATOM 654 O O . ILE A 1 85 ? 20.499 3.784 -17.335 1.00 90.50 85 ILE A O 1
ATOM 658 N N . ARG A 1 86 ? 18.596 3.644 -18.528 1.00 89.75 86 ARG A N 1
ATOM 659 C CA . ARG A 1 86 ? 17.755 4.321 -17.540 1.00 89.75 86 ARG A CA 1
ATOM 660 C C . ARG A 1 86 ? 17.706 3.551 -16.225 1.00 89.75 86 ARG A C 1
ATOM 662 O O . ARG A 1 86 ? 17.814 4.185 -15.187 1.00 89.75 86 ARG A O 1
ATOM 669 N N . GLY A 1 87 ? 17.611 2.222 -16.261 1.00 86.81 87 GLY A N 1
ATOM 670 C CA . GLY A 1 87 ? 17.616 1.379 -15.065 1.00 86.81 87 GLY A CA 1
ATOM 671 C C . GLY A 1 87 ? 18.882 1.549 -14.223 1.00 86.81 87 GLY A C 1
ATOM 672 O O . GLY A 1 87 ? 18.792 1.665 -13.007 1.00 86.81 87 GLY A O 1
ATOM 673 N N . LEU A 1 88 ? 20.058 1.661 -14.851 1.00 87.12 88 LEU A N 1
ATOM 674 C CA . LEU A 1 88 ? 21.306 1.918 -14.119 1.00 87.12 88 LEU A CA 1
ATOM 675 C C . LEU A 1 88 ? 21.285 3.265 -13.383 1.00 87.12 88 LEU A C 1
ATOM 677 O O . LEU A 1 88 ? 21.738 3.346 -12.245 1.00 87.12 88 LEU A O 1
ATOM 681 N N . ILE A 1 89 ? 20.754 4.306 -14.028 1.00 89.19 89 ILE A N 1
ATOM 682 C CA . ILE A 1 89 ? 20.624 5.640 -13.429 1.00 89.19 89 ILE A CA 1
ATOM 683 C C . ILE A 1 89 ? 19.581 5.619 -12.307 1.00 89.19 89 ILE A C 1
ATOM 685 O O . ILE A 1 89 ? 19.824 6.166 -11.237 1.00 89.19 89 ILE A O 1
ATOM 689 N N . GLU A 1 90 ? 18.442 4.966 -12.533 1.00 86.88 90 GLU A N 1
ATOM 690 C CA . GLU A 1 90 ? 17.355 4.859 -11.558 1.00 86.88 90 GLU A CA 1
ATOM 691 C C . GLU A 1 90 ? 17.818 4.159 -10.276 1.00 86.88 90 GLU A C 1
ATOM 693 O O . GLU A 1 90 ? 17.545 4.636 -9.180 1.00 86.88 90 GLU A O 1
ATOM 698 N N . GLN A 1 91 ? 18.603 3.085 -10.405 1.00 83.44 91 GLN A N 1
ATOM 699 C CA . GLN A 1 91 ? 19.201 2.396 -9.262 1.00 83.44 91 GLN A CA 1
ATOM 700 C C . GLN A 1 91 ? 20.037 3.343 -8.398 1.00 83.44 91 GLN A C 1
ATOM 702 O O . GLN A 1 91 ? 19.982 3.286 -7.169 1.00 83.44 91 GLN A O 1
ATOM 707 N N . GLU A 1 92 ? 20.824 4.206 -9.040 1.00 86.69 92 GLU A N 1
ATOM 708 C CA . GLU A 1 92 ? 21.675 5.156 -8.333 1.00 86.69 92 GLU A CA 1
ATOM 709 C C . GLU A 1 92 ? 20.847 6.256 -7.665 1.00 86.69 92 GLU A C 1
ATOM 711 O O . GLU A 1 92 ? 21.092 6.588 -6.508 1.00 86.69 92 GLU A O 1
ATOM 716 N N . ILE A 1 93 ? 19.799 6.747 -8.332 1.00 86.94 93 ILE A N 1
ATOM 717 C CA . ILE A 1 93 ? 18.841 7.688 -7.736 1.00 86.94 93 ILE A CA 1
ATOM 718 C C . ILE A 1 93 ? 18.189 7.069 -6.494 1.00 86.94 93 ILE A C 1
ATOM 720 O O . ILE A 1 93 ? 18.174 7.698 -5.441 1.00 86.94 93 ILE A O 1
ATOM 724 N N . ILE A 1 94 ? 17.717 5.822 -6.565 1.00 83.56 94 ILE A N 1
ATOM 725 C CA . ILE A 1 94 ? 17.142 5.112 -5.412 1.00 83.56 94 ILE A CA 1
ATOM 726 C C . ILE A 1 94 ? 18.178 4.961 -4.290 1.00 83.56 94 ILE A C 1
ATOM 728 O O . ILE A 1 94 ? 17.873 5.163 -3.113 1.00 83.56 94 ILE A O 1
ATOM 732 N N . ASN A 1 95 ? 19.428 4.639 -4.628 1.00 80.25 95 ASN A N 1
ATOM 733 C CA . ASN A 1 95 ? 20.492 4.514 -3.637 1.00 80.25 95 ASN A CA 1
ATOM 734 C C . ASN A 1 95 ? 20.801 5.833 -2.913 1.00 80.25 95 ASN A C 1
ATOM 736 O O . ASN A 1 95 ? 21.182 5.786 -1.740 1.00 80.25 95 ASN A O 1
ATOM 740 N N . LEU A 1 96 ? 20.648 6.971 -3.588 1.00 85.50 96 LEU A N 1
ATOM 741 C CA . LEU A 1 96 ? 20.979 8.292 -3.058 1.00 85.50 96 LEU A CA 1
ATOM 742 C C . LEU A 1 96 ? 19.796 8.990 -2.379 1.00 85.50 96 LEU A C 1
ATOM 744 O O . LEU A 1 96 ? 19.999 9.699 -1.398 1.00 85.50 96 LEU A O 1
ATOM 748 N N . CYS A 1 97 ? 18.583 8.812 -2.902 1.00 85.06 97 CYS A N 1
ATOM 749 C CA . CYS A 1 97 ? 17.444 9.679 -2.595 1.00 85.06 97 CYS A CA 1
ATOM 750 C C . CYS A 1 97 ? 16.273 8.982 -1.899 1.00 85.06 97 CYS A C 1
ATOM 752 O O . CYS A 1 97 ? 15.414 9.683 -1.374 1.00 85.06 97 CYS A O 1
ATOM 754 N N . ALA A 1 98 ? 16.190 7.648 -1.908 1.00 83.62 98 ALA A N 1
ATOM 755 C CA . ALA A 1 98 ? 15.037 6.962 -1.330 1.00 83.62 98 ALA A CA 1
ATOM 756 C C . ALA A 1 98 ? 14.938 7.187 0.189 1.00 83.62 98 ALA A C 1
ATOM 758 O O . ALA A 1 98 ? 15.943 7.067 0.898 1.00 83.62 98 ALA A O 1
ATOM 759 N N . ALA A 1 99 ? 13.727 7.448 0.688 1.00 77.81 99 ALA A N 1
ATOM 760 C CA . ALA A 1 99 ? 13.425 7.434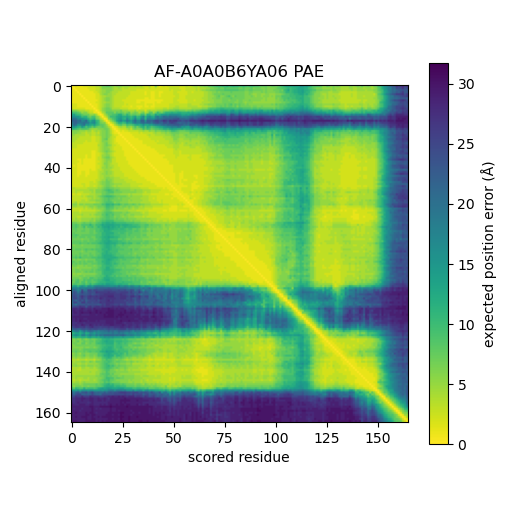 2.113 1.00 77.81 99 ALA A CA 1
ATOM 761 C C . ALA A 1 99 ? 13.679 6.020 2.668 1.00 77.81 99 ALA A C 1
ATOM 763 O O . ALA A 1 99 ? 13.284 5.023 2.068 1.00 77.81 99 ALA A O 1
ATOM 764 N N . ARG A 1 100 ? 14.413 5.918 3.785 1.00 69.44 100 ARG A N 1
ATOM 765 C CA . ARG A 1 100 ? 14.859 4.636 4.369 1.00 69.44 100 ARG A CA 1
ATOM 766 C C . ARG A 1 100 ? 14.460 4.504 5.841 1.00 69.44 100 ARG A C 1
ATOM 768 O O . ARG A 1 100 ? 15.354 4.499 6.688 1.00 69.44 100 ARG A O 1
ATOM 775 N N . PRO A 1 101 ? 13.166 4.401 6.173 1.00 57.75 101 PRO A N 1
ATOM 776 C CA . PRO A 1 101 ? 12.759 4.253 7.568 1.00 57.75 101 PRO A CA 1
ATOM 777 C C . PRO A 1 101 ? 13.225 2.918 8.189 1.00 57.75 101 PRO A C 1
ATOM 779 O O . PRO A 1 101 ? 13.657 2.918 9.338 1.00 57.75 101 PRO A O 1
ATOM 782 N N . ASP A 1 102 ? 13.265 1.820 7.418 1.00 54.41 102 ASP A N 1
ATOM 783 C CA . ASP A 1 102 ? 13.417 0.456 7.973 1.00 54.41 102 ASP A CA 1
ATOM 784 C C . ASP A 1 102 ? 14.770 -0.236 7.730 1.00 54.41 102 ASP A C 1
ATOM 786 O O . ASP A 1 102 ? 14.999 -1.380 8.136 1.00 54.41 102 ASP A O 1
ATOM 790 N N . ARG A 1 103 ? 15.730 0.428 7.076 1.00 57.69 103 ARG A N 1
ATOM 791 C CA . ARG A 1 103 ? 17.033 -0.195 6.783 1.00 57.69 103 ARG A CA 1
ATOM 792 C C . ARG A 1 103 ? 18.017 -0.030 7.938 1.00 57.69 103 ARG A C 1
ATOM 794 O O . ARG A 1 103 ? 18.762 0.941 8.001 1.00 57.69 103 ARG A O 1
ATOM 801 N N . MET A 1 104 ? 18.110 -1.060 8.780 1.00 54.38 104 MET A N 1
ATOM 802 C CA . MET A 1 104 ? 19.154 -1.180 9.811 1.00 54.38 104 MET A CA 1
ATOM 803 C C . MET A 1 104 ? 20.575 -1.407 9.246 1.00 54.38 104 MET A C 1
ATOM 805 O O . MET A 1 104 ? 21.545 -1.340 9.999 1.00 54.38 104 MET A O 1
ATOM 809 N N . VAL A 1 105 ? 20.730 -1.689 7.942 1.00 54.09 105 VAL A N 1
ATOM 810 C CA . VAL A 1 105 ? 22.020 -2.045 7.315 1.00 54.09 105 VAL A CA 1
ATOM 811 C C . VAL A 1 105 ? 22.263 -1.225 6.033 1.00 54.09 105 VAL A C 1
ATOM 813 O O . VAL A 1 105 ? 21.359 -1.118 5.203 1.00 54.09 105 VAL A O 1
ATOM 816 N N . PRO A 1 106 ? 23.484 -0.696 5.804 1.00 56.72 106 PRO A N 1
ATOM 817 C CA . PRO A 1 106 ? 23.825 0.152 4.651 1.00 56.72 106 PRO A CA 1
ATOM 818 C C . PRO A 1 106 ? 23.999 -0.592 3.307 1.00 56.72 106 PRO A C 1
ATOM 820 O O . PRO A 1 106 ? 24.775 -0.170 2.452 1.00 56.72 106 PRO A O 1
ATOM 823 N N . GLN A 1 107 ? 23.291 -1.700 3.079 1.00 59.47 107 GLN A N 1
ATOM 824 C CA . GLN A 1 107 ? 23.334 -2.412 1.795 1.00 59.47 107 GLN A CA 1
ATOM 825 C C . GLN A 1 107 ? 22.636 -1.612 0.683 1.00 59.47 107 GLN A C 1
ATOM 827 O O . GLN A 1 107 ? 21.599 -0.991 0.912 1.00 59.47 107 GLN A O 1
ATOM 832 N N . SER A 1 108 ? 23.172 -1.645 -0.542 1.00 57.59 108 SER A N 1
ATOM 833 C CA . SER A 1 108 ? 22.555 -1.017 -1.723 1.00 57.59 108 SER A CA 1
ATOM 834 C C . SER A 1 108 ? 21.123 -1.525 -1.957 1.00 57.59 108 SER A C 1
ATOM 836 O O . SER A 1 108 ? 20.764 -2.623 -1.517 1.00 57.59 108 SER A O 1
ATOM 838 N N . TYR A 1 109 ? 20.268 -0.739 -2.626 1.00 53.69 109 TYR A N 1
ATOM 839 C CA . TYR A 1 109 ? 19.019 -1.274 -3.176 1.00 53.69 109 TYR A CA 1
ATOM 840 C C . TYR A 1 109 ? 19.446 -2.394 -4.124 1.00 53.69 109 TYR A C 1
ATOM 842 O O . TYR A 1 109 ? 20.216 -2.194 -5.058 1.00 53.69 109 TYR A O 1
ATOM 850 N N . SER A 1 110 ? 19.095 -3.616 -3.778 1.00 47.66 110 SER A N 1
ATOM 851 C CA . SER A 1 110 ? 19.418 -4.809 -4.533 1.00 47.66 110 SER A CA 1
ATOM 852 C C . SER A 1 110 ? 18.206 -5.687 -4.326 1.00 47.66 110 SER A C 1
ATOM 854 O O . SER A 1 110 ? 18.213 -6.560 -3.462 1.00 47.66 110 SER A O 1
ATOM 856 N N . GLY A 1 111 ? 17.171 -5.469 -5.142 1.00 47.19 111 GLY A N 1
ATOM 857 C CA . GLY A 1 111 ? 16.387 -6.619 -5.582 1.00 47.19 111 GLY A CA 1
ATOM 858 C C . GLY A 1 111 ? 17.370 -7.701 -6.036 1.00 47.19 111 GLY A C 1
ATOM 859 O O . GLY A 1 111 ? 18.483 -7.371 -6.466 1.00 47.19 111 GLY A O 1
ATOM 860 N N . SER A 1 112 ? 17.026 -8.971 -5.824 1.00 35.59 112 SER A N 1
ATOM 861 C CA . SER A 1 112 ? 17.865 -10.125 -6.173 1.00 35.59 112 SER A CA 1
ATOM 862 C C . SER A 1 112 ? 18.710 -9.855 -7.433 1.00 35.59 112 SER A C 1
ATOM 864 O O . SER A 1 112 ? 18.180 -9.310 -8.398 1.00 35.59 112 SER A O 1
ATOM 866 N N . PRO A 1 113 ? 20.008 -10.201 -7.492 1.00 35.12 113 PRO A N 1
ATOM 867 C CA . PRO A 1 113 ? 20.876 -9.882 -8.634 1.00 35.12 113 PRO A CA 1
ATOM 868 C C . PRO A 1 113 ? 20.362 -10.391 -10.000 1.00 35.12 113 PRO A C 1
ATOM 870 O O . PRO A 1 113 ? 20.842 -9.929 -11.035 1.00 35.12 113 PRO A O 1
ATOM 873 N N . SER A 1 114 ? 19.370 -11.287 -10.011 1.00 36.25 114 SER A N 1
ATOM 874 C CA . SER A 1 114 ? 18.600 -11.731 -11.180 1.00 36.25 114 SER A CA 1
ATOM 875 C C . SER A 1 114 ? 17.561 -10.722 -11.713 1.00 36.25 114 SER A C 1
ATOM 877 O O . SER A 1 114 ? 17.130 -10.868 -12.849 1.00 36.25 114 SER A O 1
ATOM 879 N N . ASP A 1 115 ? 17.195 -9.695 -10.940 1.00 40.44 115 ASP A N 1
ATOM 880 C CA . ASP A 1 115 ? 16.151 -8.693 -11.230 1.00 40.44 115 ASP A CA 1
ATOM 881 C C . ASP A 1 115 ? 16.700 -7.346 -11.724 1.00 40.44 115 ASP A C 1
ATOM 883 O O . ASP A 1 115 ? 15.951 -6.414 -12.010 1.00 40.44 115 ASP A O 1
ATOM 887 N N . ARG A 1 116 ? 18.024 -7.225 -11.899 1.00 41.19 116 ARG A N 1
ATOM 888 C CA . ARG A 1 116 ? 18.674 -5.988 -12.389 1.00 41.19 116 ARG A CA 1
ATOM 889 C C . ARG A 1 116 ? 18.198 -5.560 -13.784 1.00 41.19 116 ARG A C 1
ATOM 891 O O . ARG A 1 116 ? 18.447 -4.433 -14.199 1.00 41.19 116 ARG A O 1
ATOM 898 N N . THR A 1 117 ? 17.538 -6.456 -14.515 1.00 38.47 117 THR A N 1
ATOM 899 C CA . THR A 1 117 ? 16.929 -6.208 -15.830 1.00 38.47 117 THR A CA 1
ATOM 900 C C . THR A 1 117 ? 15.462 -5.782 -15.763 1.00 38.47 117 THR A C 1
ATOM 902 O O . THR A 1 117 ? 14.910 -5.393 -16.789 1.00 38.47 117 THR A O 1
ATOM 905 N N . SER A 1 118 ? 14.848 -5.853 -14.582 1.00 46.62 118 SER A N 1
ATOM 906 C CA . SER A 1 118 ? 13.430 -5.609 -14.313 1.00 46.62 118 SER A CA 1
ATOM 907 C C . SER A 1 118 ? 13.264 -4.561 -13.210 1.00 46.62 118 SER A C 1
ATOM 909 O O . SER A 1 118 ? 12.415 -4.688 -12.332 1.00 46.62 118 SER A O 1
ATOM 911 N N . LEU A 1 119 ? 14.077 -3.500 -13.232 1.00 53.84 119 LEU A N 1
ATOM 912 C CA . LEU A 1 119 ? 13.639 -2.289 -12.552 1.00 53.84 119 LEU A CA 1
ATOM 913 C C . LEU A 1 119 ? 12.368 -1.853 -13.255 1.00 53.84 119 LEU A C 1
ATOM 915 O O . LEU A 1 119 ? 12.386 -1.560 -14.453 1.00 53.84 119 LEU A O 1
ATOM 919 N N . SER A 1 120 ? 11.278 -1.889 -12.509 1.00 63.69 120 SER A N 1
ATOM 920 C CA . SER A 1 120 ? 9.958 -1.491 -12.933 1.00 63.69 120 SER A CA 1
ATOM 921 C C . SER A 1 120 ? 9.904 0.018 -13.158 1.00 63.69 120 SER A C 1
ATOM 923 O O . SER A 1 120 ? 9.361 0.804 -12.381 1.00 63.69 120 SER A O 1
ATOM 925 N N . LEU A 1 121 ? 10.565 0.450 -14.231 1.00 67.31 121 LEU A N 1
ATOM 926 C CA . LEU A 1 121 ? 10.616 1.841 -14.630 1.00 67.31 121 LEU A CA 1
ATOM 927 C C . LEU A 1 121 ? 9.180 2.320 -14.825 1.00 67.31 121 LEU A C 1
ATOM 929 O O . LEU A 1 121 ? 8.479 1.827 -15.709 1.00 67.31 121 LEU A O 1
ATOM 933 N N . TYR A 1 122 ? 8.790 3.307 -14.020 1.00 73.25 122 TYR A N 1
ATOM 934 C CA . TYR A 1 122 ? 7.466 3.926 -14.054 1.00 73.25 122 TYR A CA 1
ATOM 935 C C . TYR A 1 122 ? 6.307 3.040 -13.552 1.00 73.25 122 TYR A C 1
ATOM 937 O O . TYR A 1 122 ? 5.163 3.322 -13.890 1.00 73.25 122 TYR A O 1
ATOM 945 N N . GLU A 1 123 ? 6.553 2.008 -12.732 1.00 73.56 123 GLU A N 1
ATOM 946 C CA . GLU A 1 123 ? 5.463 1.250 -12.070 1.00 73.56 123 GLU A CA 1
ATOM 947 C C . GLU A 1 123 ? 5.044 1.832 -10.707 1.00 73.56 123 GLU A C 1
ATOM 949 O O . GLU A 1 123 ? 4.308 1.205 -9.948 1.00 73.56 123 GLU A O 1
ATOM 954 N N . CYS A 1 124 ? 5.483 3.043 -10.370 1.00 79.94 124 CYS A N 1
ATOM 955 C CA . CYS A 1 124 ? 4.965 3.786 -9.228 1.00 79.94 124 CYS A CA 1
ATOM 956 C C . CYS A 1 124 ? 4.204 5.022 -9.703 1.00 79.94 124 CYS A C 1
ATOM 958 O O . CYS A 1 124 ? 4.547 5.638 -10.713 1.00 79.94 124 CYS A O 1
ATOM 960 N N . ASN A 1 125 ? 3.169 5.398 -8.953 1.00 86.94 125 ASN A N 1
ATOM 961 C CA . ASN A 1 125 ? 2.500 6.663 -9.209 1.00 86.94 125 ASN A CA 1
ATOM 962 C C . ASN A 1 125 ? 3.443 7.825 -8.866 1.00 86.94 125 ASN A C 1
ATOM 964 O O . ASN A 1 125 ? 4.118 7.796 -7.834 1.00 86.94 125 ASN A O 1
ATOM 968 N N . LEU A 1 126 ? 3.419 8.873 -9.689 1.00 86.44 126 LEU A N 1
ATOM 969 C CA . LEU A 1 126 ? 4.307 10.034 -9.565 1.00 86.44 126 LEU A CA 1
ATOM 970 C C . LEU A 1 126 ? 4.179 10.794 -8.237 1.00 86.44 126 LEU A C 1
ATOM 972 O O . LEU A 1 126 ? 5.115 11.483 -7.848 1.00 86.44 126 LEU A O 1
ATOM 976 N N . GLU A 1 127 ? 3.033 10.708 -7.556 1.00 88.31 127 GLU A N 1
ATOM 977 C CA . GLU A 1 127 ? 2.830 11.374 -6.267 1.00 88.31 127 GLU A CA 1
ATOM 978 C C . GLU A 1 127 ? 3.532 10.694 -5.081 1.00 88.31 127 GLU A C 1
ATOM 980 O O . GLU A 1 127 ? 3.570 11.280 -4.000 1.00 88.31 127 GLU A O 1
ATOM 985 N N . ARG A 1 128 ? 4.060 9.472 -5.241 1.00 85.62 128 ARG A N 1
ATOM 986 C CA . ARG A 1 128 ? 4.722 8.764 -4.137 1.00 85.62 128 ARG A CA 1
ATOM 987 C C . ARG A 1 128 ? 6.155 9.224 -3.953 1.00 85.62 128 ARG A C 1
ATOM 989 O O . ARG A 1 128 ? 6.926 9.322 -4.905 1.00 85.62 128 ARG A O 1
ATOM 996 N N . GLU A 1 129 ? 6.524 9.411 -2.692 1.00 86.44 129 GLU A N 1
ATOM 997 C CA . GLU A 1 129 ? 7.916 9.582 -2.312 1.00 86.44 129 GLU A CA 1
ATOM 998 C C . GLU A 1 129 ? 8.710 8.301 -2.599 1.00 86.44 129 GLU A C 1
ATOM 1000 O O . GLU A 1 129 ? 8.256 7.181 -2.346 1.00 86.44 129 GLU A O 1
ATOM 1005 N N . LEU A 1 130 ? 9.914 8.470 -3.143 1.00 83.62 130 LEU A N 1
ATOM 1006 C CA . LEU A 1 130 ? 10.777 7.359 -3.510 1.00 83.62 130 LEU A CA 1
ATOM 1007 C C . LEU A 1 130 ? 11.163 6.550 -2.266 1.00 83.62 130 LEU A C 1
ATOM 1009 O O . LEU A 1 130 ? 11.764 7.085 -1.339 1.00 83.62 130 LEU A O 1
ATOM 1013 N N . GLY A 1 131 ? 10.859 5.252 -2.264 1.00 78.25 131 GLY A N 1
ATOM 1014 C CA . GLY A 1 131 ? 11.172 4.352 -1.149 1.00 78.25 131 GLY A CA 1
ATOM 1015 C C . GLY A 1 131 ? 10.217 4.426 0.043 1.00 78.25 131 GLY A C 1
ATOM 1016 O O . GLY A 1 131 ? 10.445 3.718 1.016 1.00 78.25 131 GLY A O 1
ATOM 1017 N N . SER A 1 132 ? 9.157 5.237 -0.021 1.00 83.12 132 SER A N 1
ATOM 1018 C CA . SER A 1 132 ? 8.092 5.180 0.981 1.00 83.12 132 SER A CA 1
ATOM 1019 C C . SER A 1 132 ? 7.270 3.902 0.805 1.00 83.12 132 SER A C 1
ATOM 1021 O O . SER A 1 132 ? 6.788 3.605 -0.291 1.00 83.12 132 SER A O 1
ATOM 1023 N N . GLU A 1 133 ? 7.105 3.163 1.900 1.00 82.12 133 GLU A N 1
ATOM 1024 C CA . GLU A 1 133 ? 6.249 1.973 1.989 1.00 82.12 133 GLU A CA 1
ATOM 1025 C C . GLU A 1 133 ? 4.945 2.264 2.749 1.00 82.12 133 GLU A C 1
ATOM 1027 O O . GLU A 1 133 ? 4.157 1.357 3.016 1.00 82.12 133 GLU A O 1
ATOM 1032 N N . ASP A 1 134 ? 4.699 3.537 3.077 1.00 86.06 134 ASP A N 1
ATOM 1033 C CA . ASP A 1 134 ? 3.510 3.961 3.802 1.00 86.06 134 ASP A CA 1
ATOM 1034 C C . ASP A 1 134 ? 2.250 3.805 2.952 1.00 86.06 134 ASP A C 1
ATOM 1036 O O . ASP A 1 134 ? 2.243 3.948 1.724 1.00 86.06 134 ASP A O 1
ATOM 1040 N N . PHE A 1 135 ? 1.133 3.566 3.636 1.00 90.25 135 PHE A N 1
ATOM 1041 C CA . PHE A 1 135 ? -0.161 3.598 2.981 1.00 90.25 135 PHE A CA 1
ATOM 1042 C C . PHE A 1 135 ? -0.514 5.032 2.587 1.00 90.25 135 PHE A C 1
ATOM 1044 O O . PHE A 1 135 ? -0.580 5.924 3.437 1.00 90.25 135 PHE A O 1
ATOM 1051 N N . SER A 1 136 ? -0.816 5.244 1.308 1.00 90.88 136 SER A N 1
ATOM 1052 C CA . SER A 1 136 ? -1.268 6.537 0.802 1.00 90.88 136 SER A CA 1
ATOM 1053 C C . SER A 1 136 ? -2.507 6.411 -0.082 1.00 90.88 136 SER A C 1
ATOM 1055 O O . SER A 1 136 ? -2.891 5.333 -0.548 1.00 90.88 136 SER A O 1
ATOM 1057 N N . LEU A 1 137 ? -3.171 7.544 -0.315 1.00 91.94 137 LEU A N 1
ATOM 1058 C CA . LEU A 1 137 ? -4.284 7.599 -1.256 1.00 91.94 137 LEU A CA 1
ATOM 1059 C C . LEU A 1 137 ? -3.808 7.188 -2.655 1.00 91.94 137 LEU A C 1
ATOM 1061 O O . LEU A 1 137 ? -2.745 7.596 -3.110 1.00 91.94 137 LEU A O 1
ATOM 1065 N N . GLY A 1 138 ? -4.613 6.376 -3.343 1.00 90.62 138 GLY A N 1
ATOM 1066 C CA . GLY A 1 138 ? -4.241 5.828 -4.649 1.00 90.62 138 GLY A CA 1
ATOM 1067 C C . GLY A 1 138 ? -3.337 4.593 -4.576 1.00 90.62 138 GLY A C 1
ATOM 1068 O O . GLY A 1 138 ? -2.718 4.253 -5.582 1.00 90.62 138 GLY A O 1
ATOM 1069 N N . GLN A 1 139 ? -3.260 3.921 -3.414 1.00 91.31 139 GLN A N 1
ATOM 1070 C CA . GLN A 1 139 ? -2.573 2.636 -3.210 1.00 91.31 139 GLN A CA 1
ATOM 1071 C C . GLN A 1 139 ? -2.874 1.607 -4.308 1.00 91.31 139 GLN A C 1
ATOM 1073 O O . GLN A 1 139 ? -1.956 1.015 -4.870 1.00 91.31 139 GLN A O 1
ATOM 1078 N N . ILE A 1 140 ? -4.157 1.432 -4.628 1.00 92.94 140 ILE A N 1
ATOM 1079 C CA . ILE A 1 140 ? -4.655 0.441 -5.579 1.00 92.94 140 ILE A CA 1
ATOM 1080 C C . ILE A 1 140 ? -5.437 1.161 -6.678 1.00 92.94 140 ILE A C 1
ATOM 1082 O O . ILE A 1 140 ? -6.383 1.900 -6.394 1.00 92.94 140 ILE A O 1
ATOM 1086 N N . SER A 1 141 ? -5.052 0.960 -7.938 1.00 93.31 141 SER A N 1
ATOM 1087 C CA . SER A 1 141 ? -5.750 1.546 -9.081 1.00 93.31 141 SER A CA 1
ATOM 1088 C C . SER A 1 141 ? -7.105 0.883 -9.337 1.00 93.31 141 SER A C 1
ATOM 1090 O O . SER A 1 141 ? -7.271 -0.325 -9.159 1.00 93.31 141 SER A O 1
ATOM 1092 N N . VAL A 1 142 ? -8.073 1.667 -9.821 1.00 93.62 142 VAL A N 1
ATOM 1093 C CA . VAL A 1 142 ? -9.429 1.185 -10.150 1.00 93.62 142 VAL A CA 1
ATOM 1094 C C . VAL A 1 142 ? -9.395 0.058 -11.188 1.00 93.62 142 VAL A C 1
ATOM 1096 O O . VAL A 1 142 ? -10.100 -0.936 -11.035 1.00 93.62 142 VAL A O 1
ATOM 1099 N N . GLU A 1 143 ? -8.536 0.176 -12.205 1.00 91.69 143 GLU A N 1
ATOM 1100 C CA . GLU A 1 143 ? -8.354 -0.851 -13.240 1.00 91.69 143 GLU A CA 1
ATOM 1101 C C . GLU A 1 143 ? -7.906 -2.187 -12.635 1.00 91.69 143 GLU A C 1
ATOM 1103 O O . GLU A 1 143 ? -8.421 -3.242 -13.008 1.00 91.69 143 GLU A O 1
ATOM 1108 N N . SER A 1 144 ? -7.011 -2.154 -11.644 1.00 90.50 144 SER A N 1
ATOM 1109 C CA . SER A 1 144 ? -6.576 -3.371 -10.960 1.00 90.50 144 SER A CA 1
ATOM 1110 C C . SER A 1 144 ? -7.690 -4.012 -10.127 1.00 90.50 144 SER A C 1
ATOM 1112 O O . SER A 1 144 ? -7.801 -5.238 -10.096 1.00 90.50 144 SER A O 1
ATOM 1114 N N . THR A 1 145 ? -8.559 -3.207 -9.508 1.00 92.88 145 THR A N 1
ATOM 1115 C CA . THR A 1 145 ? -9.748 -3.700 -8.804 1.00 92.88 145 THR A CA 1
ATOM 1116 C C . THR A 1 145 ? -10.711 -4.375 -9.775 1.00 92.88 145 THR A C 1
ATOM 1118 O O . THR A 1 145 ? -11.159 -5.489 -9.516 1.00 92.88 145 THR A O 1
ATOM 1121 N N . TRP A 1 146 ? -11.005 -3.748 -10.919 1.00 92.94 146 TRP A N 1
ATOM 1122 C CA . TRP A 1 146 ? -11.869 -4.348 -11.941 1.00 92.94 146 TRP A CA 1
ATOM 1123 C C . TRP A 1 146 ? -11.304 -5.649 -12.498 1.00 92.94 146 TRP A C 1
ATOM 1125 O O . TRP A 1 146 ? -12.068 -6.588 -12.714 1.00 92.94 146 TRP A O 1
ATOM 1135 N N . SER A 1 147 ? -9.985 -5.707 -12.697 1.00 89.12 147 SER A N 1
ATOM 1136 C CA . SER A 1 147 ? -9.289 -6.903 -13.178 1.00 89.12 147 SER A CA 1
ATOM 1137 C C . SER A 1 147 ? -9.434 -8.065 -12.195 1.00 89.12 147 SER A C 1
ATOM 1139 O O . SER A 1 147 ? -9.786 -9.171 -12.595 1.00 89.12 147 SER A O 1
ATOM 1141 N N . LEU A 1 148 ? -9.271 -7.804 -10.893 1.00 87.56 148 LEU A N 1
ATOM 1142 C CA . LEU A 1 148 ? -9.448 -8.826 -9.858 1.00 87.56 148 LEU A CA 1
ATOM 1143 C C . LEU A 1 148 ? -10.894 -9.301 -9.699 1.00 87.56 148 LEU A C 1
ATOM 1145 O O . LEU A 1 148 ? -11.131 -10.484 -9.474 1.00 87.56 148 LEU A O 1
ATOM 1149 N N . VAL A 1 149 ? -11.854 -8.378 -9.756 1.00 87.38 149 VAL A N 1
ATOM 1150 C CA . VAL A 1 149 ? -13.273 -8.676 -9.498 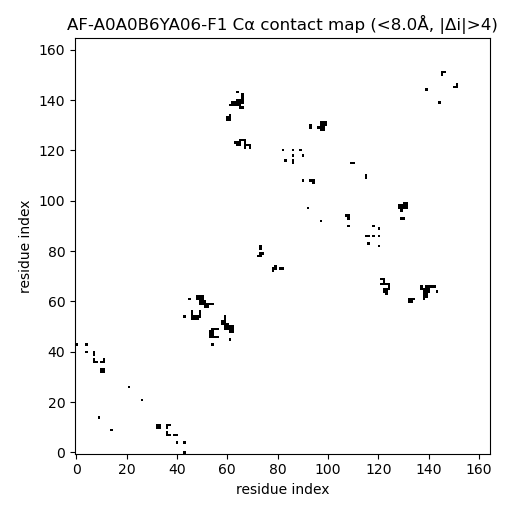1.00 87.38 149 VAL A CA 1
ATOM 1151 C C . VAL A 1 149 ? -13.968 -9.244 -10.747 1.00 87.38 149 VAL A C 1
ATOM 1153 O O . VAL A 1 149 ? -15.107 -9.694 -10.667 1.00 87.38 149 VAL A O 1
ATOM 1156 N N . GLY A 1 150 ? -13.296 -9.260 -11.906 1.00 75.00 150 GLY A N 1
ATOM 1157 C CA . GLY A 1 150 ? -13.866 -9.746 -13.167 1.00 75.00 150 GLY A CA 1
ATOM 1158 C C . GLY A 1 150 ? -14.903 -8.794 -13.774 1.00 75.00 150 GLY A C 1
ATOM 1159 O O . GLY A 1 150 ? -15.782 -9.224 -14.508 1.00 75.00 150 GLY A O 1
ATOM 1160 N N . SER A 1 151 ? -14.824 -7.495 -13.465 1.00 62.66 151 SER A N 1
ATOM 1161 C CA . SER A 1 151 ? -15.803 -6.483 -13.900 1.00 62.66 151 SER A CA 1
ATOM 1162 C C . SER A 1 151 ? -15.437 -5.790 -15.225 1.00 62.66 151 SER A C 1
ATOM 1164 O O . SER A 1 151 ? -16.113 -4.838 -15.620 1.00 62.66 151 SER A O 1
ATOM 1166 N N . LEU A 1 152 ? -14.361 -6.217 -15.897 1.00 57.09 152 LEU A N 1
ATOM 1167 C CA . LEU A 1 152 ? -13.880 -5.620 -17.154 1.00 57.09 152 LEU A CA 1
ATOM 1168 C C . LEU A 1 152 ? -14.687 -6.039 -18.396 1.00 57.09 152 LEU A C 1
ATOM 1170 O O . LEU A 1 152 ? -14.601 -5.371 -19.427 1.00 57.09 152 LEU A O 1
ATOM 1174 N N . ASP A 1 153 ? -15.532 -7.062 -18.285 1.00 53.44 153 ASP A N 1
ATOM 1175 C CA . ASP A 1 153 ? -16.363 -7.549 -19.383 1.00 53.44 153 ASP A CA 1
ATOM 1176 C C . ASP A 1 153 ? -17.782 -6.967 -19.289 1.00 53.44 153 ASP A C 1
ATOM 1178 O O . ASP A 1 153 ? -18.656 -7.576 -18.679 1.00 53.44 153 ASP A O 1
ATOM 1182 N N . ASN A 1 154 ? -18.025 -5.775 -19.860 1.00 50.28 154 ASN A N 1
ATOM 1183 C CA . ASN A 1 154 ? -19.388 -5.410 -20.311 1.00 50.28 154 ASN A CA 1
ATOM 1184 C C . ASN A 1 154 ? -19.547 -4.153 -21.190 1.00 50.28 154 ASN A C 1
ATOM 1186 O O . ASN A 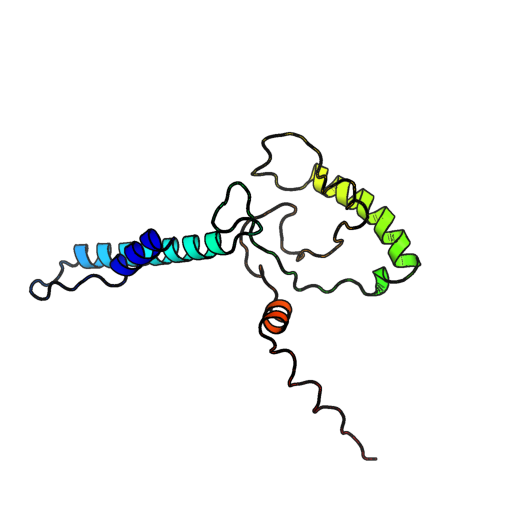1 154 ? -20.646 -3.929 -21.684 1.00 50.28 154 ASN A O 1
ATOM 1190 N N . ASN A 1 155 ? -18.521 -3.319 -21.411 1.00 44.25 155 ASN A N 1
ATOM 1191 C CA . ASN A 1 155 ? -18.731 -2.017 -22.083 1.00 44.25 155 ASN A CA 1
ATOM 1192 C C . ASN A 1 155 ? -17.963 -1.791 -23.395 1.00 44.25 155 ASN A C 1
ATOM 1194 O O . ASN A 1 155 ? -18.057 -0.706 -23.959 1.00 44.25 155 ASN A O 1
ATOM 1198 N N . LEU A 1 156 ? -17.246 -2.790 -23.918 1.00 47.28 156 LEU A N 1
ATOM 1199 C CA . LEU A 1 156 ? -16.569 -2.681 -25.222 1.00 47.28 156 LEU A CA 1
ATOM 1200 C C . LEU A 1 156 ? -17.282 -3.416 -26.365 1.00 47.28 156 LEU A C 1
ATOM 1202 O O . LEU A 1 156 ? -16.900 -3.243 -27.514 1.00 47.28 156 LEU A O 1
ATOM 1206 N N . SER A 1 157 ? -18.336 -4.191 -26.093 1.00 43.38 157 SER A N 1
ATOM 1207 C CA . SER A 1 157 ? -19.064 -4.942 -27.130 1.00 43.38 157 SER A CA 1
ATOM 1208 C C . SER A 1 157 ? -20.224 -4.183 -27.786 1.00 43.38 157 SER A C 1
ATOM 1210 O O . SER A 1 157 ? -20.829 -4.718 -28.707 1.00 43.38 157 SER A O 1
ATOM 1212 N N . ASN A 1 158 ? -20.527 -2.949 -27.361 1.00 44.44 158 ASN A N 1
ATOM 1213 C CA . ASN A 1 158 ? -21.689 -2.194 -27.857 1.00 44.44 158 ASN A CA 1
ATOM 1214 C C . ASN A 1 158 ? -21.357 -0.889 -28.605 1.00 44.44 158 ASN A C 1
ATOM 1216 O O . ASN A 1 158 ? -22.276 -0.122 -28.886 1.00 44.44 158 ASN A O 1
ATOM 1220 N N . SER A 1 159 ? -20.092 -0.604 -28.945 1.00 47.22 159 SER A N 1
ATOM 1221 C CA . SER A 1 159 ? -19.755 0.588 -29.752 1.00 47.22 159 SER A CA 1
ATOM 1222 C C . SER A 1 159 ? -19.350 0.306 -31.201 1.00 47.22 159 SER A C 1
ATOM 1224 O O . SER A 1 159 ? -19.060 1.257 -31.919 1.00 47.22 159 SER A O 1
ATOM 1226 N N . ASP A 1 160 ? -19.383 -0.948 -31.658 1.00 48.22 160 ASP A N 1
ATOM 1227 C CA . ASP A 1 160 ? -19.162 -1.305 -33.068 1.00 48.22 160 ASP A CA 1
ATOM 1228 C C . ASP A 1 160 ? -20.492 -1.477 -33.813 1.00 48.22 160 ASP A 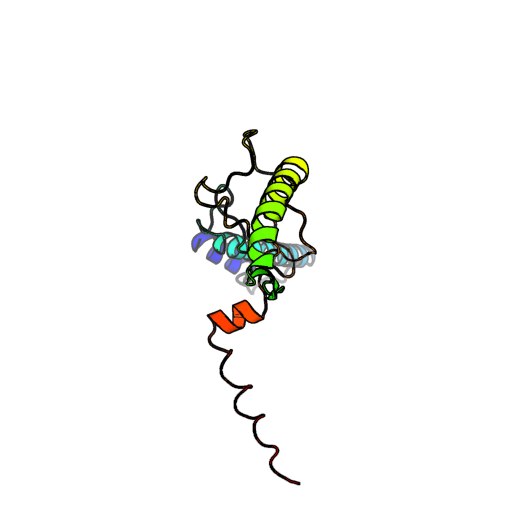C 1
ATOM 1230 O O . ASP A 1 160 ? -20.813 -2.543 -34.325 1.00 48.22 160 ASP A O 1
ATOM 1234 N N . THR A 1 161 ? -21.276 -0.402 -33.893 1.00 53.47 161 THR A N 1
ATOM 1235 C CA . THR A 1 161 ? -22.227 -0.210 -34.999 1.00 53.47 161 THR A CA 1
ATOM 1236 C C . THR A 1 161 ? -22.414 1.278 -35.273 1.00 53.47 161 THR A C 1
ATOM 1238 O O . THR A 1 161 ? -23.304 1.919 -34.717 1.00 53.47 161 THR A O 1
ATOM 1241 N N . THR A 1 162 ? -21.614 1.815 -36.189 1.00 44.25 162 THR A N 1
ATOM 1242 C CA . THR A 1 162 ? -22.077 2.877 -37.091 1.00 44.25 162 THR A CA 1
ATOM 1243 C C . THR A 1 162 ? -21.803 2.448 -38.527 1.00 44.25 162 THR A C 1
ATOM 1245 O O . THR A 1 162 ? -20.882 2.941 -39.173 1.00 44.25 162 THR A O 1
ATOM 1248 N N . ASP A 1 163 ? -22.617 1.515 -39.018 1.00 47.91 163 ASP A N 1
ATOM 1249 C CA . ASP A 1 163 ? -23.009 1.529 -40.424 1.00 47.91 163 ASP A CA 1
ATOM 1250 C C . ASP A 1 163 ? -24.030 2.656 -40.604 1.00 47.91 163 ASP A C 1
ATOM 1252 O O . ASP A 1 163 ? -25.041 2.672 -39.897 1.00 47.91 163 ASP A O 1
ATOM 1256 N N . SER A 1 164 ? -23.764 3.572 -41.545 1.00 48.09 164 SER A N 1
ATOM 1257 C CA . SER A 1 164 ? -24.718 4.252 -42.453 1.00 48.09 164 SER A CA 1
ATOM 1258 C C . SER A 1 164 ? -24.299 5.698 -42.770 1.00 48.09 164 SER A C 1
ATOM 1260 O O . SER A 1 164 ? -24.697 6.621 -42.058 1.00 48.09 164 SER A O 1
ATOM 1262 N N . LEU A 1 165 ? -23.530 5.877 -43.855 1.00 38.06 165 LEU A N 1
ATOM 1263 C CA . LEU A 1 165 ? -23.831 6.679 -45.068 1.00 38.06 165 LEU A CA 1
ATOM 1264 C C . LEU A 1 165 ? -22.554 7.002 -45.855 1.00 38.06 165 LEU A C 1
ATOM 1266 O O . LEU A 1 165 ? -21.653 7.661 -45.294 1.00 38.06 165 LEU A O 1
#

Nearest PDB structures (foldseek):
  8w15-assembly1_A  TM=8.367E-01  e=6.063E-07  Homo sapiens
  8sah-assembly1_A  TM=8.385E-01  e=1.270E-06  Homo sapiens
  6x9o-assembly1_A  TM=8.255E-01  e=3.405E-06  Homo sapiens
  6yej-assembly1_A  TM=8.011E-01  e=1.033E-05  Homo sapiens
  6rmh-assembly1_A  TM=7.905E-01  e=1.321E-05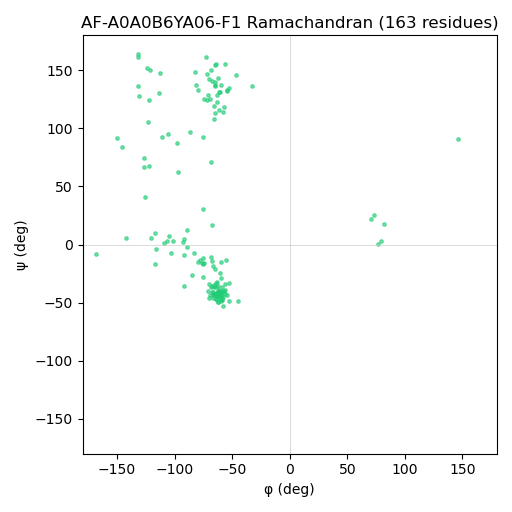  Homo sapiens